Protein AF-A0A7S0XLE5-F1 (afdb_monomer_lite)

Radius of gyration: 15.49 Å; chains: 1; bounding box: 47×33×40 Å

Secondary structure (DSSP, 8-state):
---EE---TT--TT--STT-S-SSHHHHSTT--TT-EEEEEEES-GGG-S-HHHHHHHHHHHEEEEEEEEEEEES---TTTS-HHHHHS-HHHHHHHHHHHHHHH-SBPPPEEEE-----S-TT------EEEEEEEBP--

Sequence (141 aa):
TKGFVVADLNGNNLINKPGDGPRGDDEAFSNFDNESVDVITCALSIDYLMDPIQILKGCNRLLRPGGKVIVSFSSRFYGTKATRLWRVTGINFHLELVNAFIQYAGNYEQPMAYNITPSIPDKSQKYRDPLLVVEAVKKKS

Foldseek 3Di:
DQDADEQAQVPPPPLPAAPPGDQALCVSDVPAQFQQHQEYEHAQCCQQYPQLLRNLLSVLRRHHAFGKYKYKHWLDDDLRRGDPVSNVDDPVVVVVVVQVSNVSSDQWDRKDKDWPFDDDPDPPPPDTTTMMMIMITRHHD

Structure (mmCIF, N/CA/C/O backbone):
data_AF-A0A7S0XLE5-F1
#
_entry.id   AF-A0A7S0XLE5-F1
#
loop_
_atom_site.group_PDB
_atom_site.id
_atom_site.type_symbol
_atom_site.label_atom_id
_atom_site.label_alt_id
_atom_site.label_comp_id
_atom_site.label_asym_id
_atom_site.label_entity_id
_atom_site.label_seq_id
_atom_site.pdbx_PDB_ins_code
_atom_site.Cartn_x
_atom_site.Cartn_y
_atom_site.Cartn_z
_atom_site.occupancy
_atom_site.B_iso_or_equiv
_atom_site.auth_seq_id
_atom_site.auth_comp_id
_atom_site.auth_asym_id
_atom_site.auth_atom_id
_atom_site.pdbx_PDB_model_num
ATOM 1 N N . THR A 1 1 ? -8.051 -6.475 22.047 1.00 41.19 1 THR A N 1
ATOM 2 C CA . THR A 1 1 ? -6.815 -7.127 21.563 1.00 41.19 1 THR A CA 1
ATOM 3 C C . THR A 1 1 ? -6.395 -6.421 20.291 1.00 41.19 1 THR A C 1
ATOM 5 O O . THR A 1 1 ? -7.244 -6.271 19.423 1.00 41.19 1 THR A O 1
ATOM 8 N N . LYS A 1 2 ? -5.170 -5.881 20.214 1.00 37.72 2 LYS A N 1
ATOM 9 C CA . LYS A 1 2 ? -4.660 -5.234 18.991 1.00 37.72 2 LYS A CA 1
ATOM 10 C C . LYS A 1 2 ? -4.389 -6.340 17.976 1.00 37.72 2 LYS A C 1
ATOM 12 O O . LYS A 1 2 ? -3.492 -7.149 18.198 1.00 37.72 2 LYS A O 1
ATOM 17 N N . GLY A 1 3 ? -5.244 -6.448 16.970 1.00 45.59 3 GLY A N 1
ATOM 18 C CA . GLY A 1 3 ? -5.167 -7.487 15.951 1.00 45.59 3 GLY A CA 1
ATOM 19 C C . GLY A 1 3 ? -4.526 -6.893 14.710 1.00 45.59 3 GLY A C 1
ATOM 20 O O . GLY A 1 3 ? -5.029 -5.910 14.173 1.00 45.59 3 GLY A 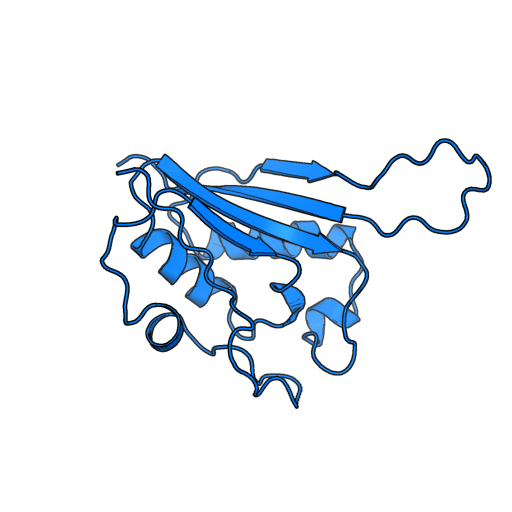O 1
ATOM 21 N N . PHE A 1 4 ? -3.407 -7.457 14.269 1.00 40.97 4 PHE A N 1
ATOM 22 C CA . PHE A 1 4 ? -2.885 -7.178 12.939 1.00 40.97 4 PHE A CA 1
ATOM 23 C C . PHE A 1 4 ? -3.394 -8.271 12.006 1.00 40.97 4 PHE A C 1
ATOM 25 O O . PHE A 1 4 ? -3.342 -9.455 12.338 1.00 40.97 4 PHE A O 1
ATOM 32 N N . VAL A 1 5 ? -3.902 -7.867 10.849 1.00 45.84 5 VAL A N 1
ATOM 33 C CA . VAL A 1 5 ? -4.252 -8.785 9.772 1.00 45.84 5 VAL A CA 1
ATOM 34 C C . VAL 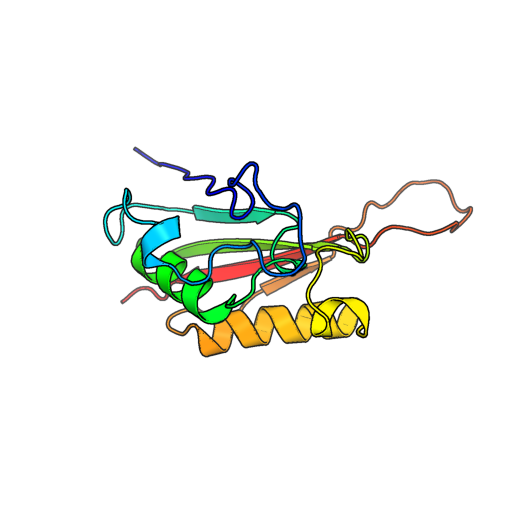A 1 5 ? -3.255 -8.523 8.659 1.00 45.84 5 VAL A C 1
ATOM 36 O O . VAL A 1 5 ? -3.254 -7.459 8.044 1.00 45.84 5 VAL A O 1
ATOM 39 N N . VAL A 1 6 ? -2.373 -9.492 8.426 1.00 46.16 6 VAL A N 1
ATOM 40 C CA . VAL A 1 6 ? -1.534 -9.517 7.227 1.00 46.16 6 VAL A CA 1
ATOM 41 C C . VAL A 1 6 ? -2.363 -10.213 6.160 1.00 46.16 6 VAL A C 1
ATOM 43 O O . VAL A 1 6 ? -2.404 -11.438 6.094 1.00 46.16 6 VAL A O 1
ATOM 46 N N . ALA A 1 7 ? -3.088 -9.424 5.373 1.00 49.00 7 ALA A N 1
ATOM 47 C CA . ALA A 1 7 ? -3.692 -9.919 4.151 1.00 49.00 7 ALA A CA 1
ATOM 48 C C . ALA A 1 7 ? -2.596 -9.917 3.084 1.00 49.00 7 ALA A C 1
ATOM 50 O O . ALA A 1 7 ? -2.267 -8.871 2.525 1.00 49.00 7 ALA A O 1
ATOM 51 N N . ASP A 1 8 ? -1.996 -11.081 2.834 1.00 50.81 8 ASP A N 1
ATOM 52 C CA . ASP A 1 8 ? -1.201 -11.238 1.627 1.00 50.81 8 ASP A CA 1
ATOM 53 C C . ASP A 1 8 ? -2.156 -11.177 0.435 1.00 50.81 8 ASP A C 1
ATOM 55 O O . ASP A 1 8 ? -2.854 -12.139 0.120 1.00 50.81 8 ASP A O 1
ATOM 59 N N . LEU A 1 9 ? -2.200 -10.023 -0.227 1.00 52.09 9 LEU A N 1
ATOM 60 C CA . LEU A 1 9 ? -2.982 -9.837 -1.447 1.00 52.09 9 LEU A CA 1
ATOM 61 C C . LEU A 1 9 ? -2.453 -10.701 -2.613 1.00 52.09 9 LEU A C 1
ATOM 63 O O . LEU A 1 9 ? -3.089 -10.753 -3.664 1.00 52.09 9 LEU A O 1
ATOM 67 N N . ASN A 1 10 ? -1.328 -11.406 -2.415 1.00 47.97 10 ASN A N 1
ATOM 68 C CA . ASN A 1 10 ? -0.810 -12.453 -3.295 1.00 47.97 10 ASN A CA 1
ATOM 69 C C . ASN A 1 10 ? -1.232 -13.876 -2.889 1.00 47.97 10 ASN A C 1
ATOM 71 O O . ASN A 1 10 ? -0.807 -14.824 -3.545 1.00 47.97 10 ASN A O 1
ATOM 75 N N . GLY A 1 11 ? -2.034 -14.055 -1.831 1.00 42.31 11 GLY A N 1
ATOM 76 C CA . GLY A 1 11 ? -2.299 -15.343 -1.173 1.00 42.31 11 GLY A CA 1
ATOM 77 C C . GLY A 1 11 ? -2.971 -16.431 -2.022 1.00 42.31 11 GLY A C 1
ATOM 78 O O . GLY A 1 11 ? -3.172 -17.545 -1.542 1.00 42.31 11 GLY A O 1
ATOM 79 N N . ASN A 1 12 ? -3.273 -16.164 -3.292 1.00 41.88 12 ASN A N 1
ATOM 80 C CA . ASN A 1 12 ? -3.589 -17.222 -4.234 1.00 41.88 12 ASN A CA 1
ATOM 81 C C . ASN A 1 12 ? -2.287 -17.859 -4.736 1.00 41.88 12 ASN A C 1
ATOM 83 O O . ASN A 1 12 ? -1.525 -17.249 -5.485 1.00 41.88 12 ASN A O 1
ATOM 87 N N . ASN A 1 13 ? -2.114 -19.157 -4.458 1.00 38.78 13 ASN A N 1
ATOM 88 C CA . ASN A 1 13 ? -1.156 -20.073 -5.109 1.00 38.78 13 ASN A CA 1
ATOM 89 C C . ASN A 1 13 ? -1.317 -20.158 -6.657 1.00 38.78 13 ASN A C 1
ATOM 91 O O . ASN A 1 13 ? -0.846 -21.097 -7.297 1.00 38.78 13 ASN A O 1
ATOM 95 N N . LEU A 1 14 ? -2.013 -19.196 -7.268 1.00 39.31 14 LEU A N 1
ATOM 96 C CA . LEU A 1 14 ? -2.468 -19.140 -8.647 1.00 39.31 14 LEU A CA 1
ATOM 97 C C . LEU A 1 14 ? -2.008 -17.880 -9.386 1.00 39.31 14 LEU A C 1
ATOM 99 O O . LEU A 1 14 ? -2.509 -17.649 -10.477 1.00 39.31 14 LEU A O 1
ATOM 103 N N . ILE A 1 15 ? -1.046 -17.091 -8.885 1.00 47.69 15 ILE A N 1
ATOM 104 C CA . ILE A 1 15 ? -0.434 -16.039 -9.721 1.00 47.69 15 ILE A CA 1
ATOM 105 C C . ILE A 1 15 ? 0.485 -16.702 -10.756 1.00 47.69 15 ILE A C 1
ATOM 107 O O . ILE A 1 15 ? 1.709 -16.654 -10.649 1.00 47.69 15 ILE A O 1
ATOM 111 N N . ASN A 1 16 ? -0.092 -17.384 -11.739 1.00 46.72 16 ASN A N 1
ATOM 112 C CA . ASN A 1 16 ? 0.632 -18.063 -12.809 1.00 46.72 16 ASN A CA 1
ATOM 113 C C . ASN A 1 16 ? 0.567 -17.255 -14.113 1.00 46.72 16 ASN A C 1
ATOM 115 O O . ASN A 1 16 ? 1.363 -17.504 -15.020 1.00 46.72 16 ASN A O 1
ATOM 119 N N . LYS A 1 17 ? -0.337 -16.265 -14.204 1.00 45.09 17 LYS A N 1
ATOM 120 C CA . LYS A 1 17 ? -0.537 -15.397 -15.368 1.00 45.09 17 LYS A CA 1
ATOM 121 C C . LYS A 1 17 ? -0.739 -13.925 -14.963 1.00 45.09 17 LYS A C 1
ATOM 123 O O . LYS A 1 17 ? -1.159 -13.631 -13.842 1.00 45.09 17 LYS A O 1
ATOM 128 N N . PRO A 1 18 ? -0.434 -12.972 -15.864 1.00 46.59 18 PRO A N 1
ATOM 129 C CA . PRO A 1 18 ? -0.773 -11.5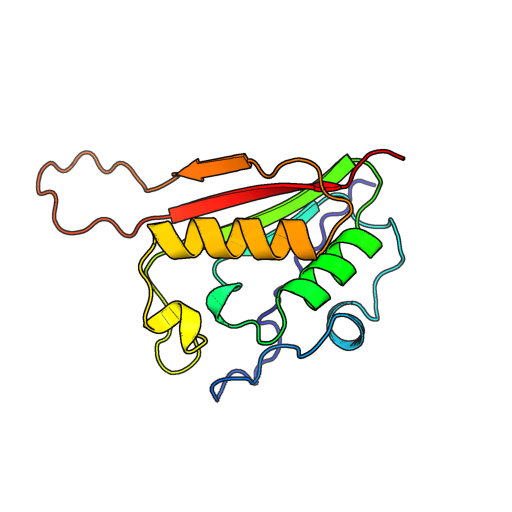69 -15.648 1.00 46.59 18 PRO A CA 1
ATOM 130 C C . PRO A 1 18 ? -2.288 -11.402 -15.473 1.00 46.59 18 PRO A C 1
ATOM 132 O O . PRO A 1 18 ? -3.058 -11.797 -16.346 1.00 46.59 18 PRO A O 1
ATOM 135 N N . GLY A 1 19 ? -2.695 -10.787 -14.361 1.00 52.97 19 GLY A N 1
ATOM 136 C CA . GLY A 1 19 ? -4.099 -10.513 -14.041 1.00 52.97 19 GLY A CA 1
ATOM 137 C C . GLY A 1 19 ? -4.819 -11.546 -13.169 1.00 52.97 19 GLY A C 1
ATOM 138 O O . GLY A 1 19 ? -6.029 -11.425 -12.994 1.00 52.97 19 GLY A O 1
ATOM 139 N N . ASP A 1 20 ? -4.088 -12.506 -12.593 1.00 55.47 20 ASP A N 1
ATOM 140 C CA . ASP A 1 20 ? -4.613 -13.493 -11.631 1.00 55.47 20 ASP A CA 1
ATOM 141 C C . ASP A 1 20 ? -4.723 -12.955 -10.183 1.00 55.47 20 ASP A C 1
ATOM 143 O O . ASP A 1 20 ? -5.053 -13.701 -9.262 1.00 55.47 20 ASP A O 1
ATOM 147 N N . GLY A 1 21 ? -4.431 -11.668 -9.955 1.00 56.50 21 GLY A N 1
ATOM 148 C CA . GLY A 1 21 ? -4.666 -11.017 -8.663 1.00 56.50 21 GLY A CA 1
ATOM 149 C C . GLY A 1 21 ? -6.165 -10.875 -8.352 1.00 56.50 21 GLY A C 1
ATOM 150 O O . GLY A 1 21 ? -6.991 -10.944 -9.271 1.00 56.50 21 GLY A O 1
ATOM 151 N N . PRO A 1 22 ? -6.540 -10.648 -7.080 1.00 56.19 22 PRO A N 1
ATOM 152 C CA . PRO A 1 22 ? -7.935 -10.444 -6.709 1.00 56.19 22 PRO A CA 1
ATOM 153 C C . PRO A 1 22 ? -8.530 -9.284 -7.518 1.00 56.19 22 PRO A C 1
ATOM 155 O O . PRO A 1 22 ? -7.933 -8.211 -7.652 1.00 56.19 22 PRO A O 1
ATOM 158 N N . ARG A 1 23 ? -9.708 -9.527 -8.100 1.00 58.78 23 ARG A N 1
ATOM 159 C CA . ARG A 1 23 ? -10.421 -8.551 -8.944 1.00 58.78 23 ARG A CA 1
ATOM 160 C C . ARG A 1 23 ? -11.278 -7.577 -8.135 1.00 58.78 23 ARG A C 1
ATOM 162 O O . ARG A 1 23 ? -11.846 -6.660 -8.712 1.00 58.78 23 ARG A O 1
ATOM 169 N N . GLY A 1 24 ? -11.381 -7.791 -6.827 1.00 59.22 24 GLY A N 1
ATOM 170 C CA . GLY A 1 24 ? -12.203 -7.000 -5.927 1.00 59.22 24 GLY A CA 1
ATOM 171 C C . GLY A 1 24 ? -11.985 -7.389 -4.470 1.00 59.22 24 GLY A C 1
ATOM 172 O O . GLY A 1 24 ? -11.281 -8.348 -4.152 1.00 59.22 24 GLY A O 1
ATOM 173 N N . ASP A 1 25 ? -12.589 -6.609 -3.591 1.00 57.88 25 ASP A N 1
ATOM 174 C CA . ASP A 1 25 ? -12.491 -6.712 -2.141 1.00 57.88 25 ASP A CA 1
ATOM 175 C C . ASP A 1 25 ? -13.376 -7.807 -1.532 1.00 57.88 25 ASP A C 1
ATOM 177 O O . ASP A 1 25 ? -13.023 -8.344 -0.483 1.00 57.88 25 ASP A O 1
ATOM 181 N N . ASP A 1 26 ? -14.486 -8.162 -2.182 1.00 57.25 26 ASP A N 1
ATOM 182 C CA . ASP A 1 26 ? -15.427 -9.177 -1.686 1.00 57.25 26 ASP A CA 1
ATOM 183 C C . ASP A 1 26 ? -14.778 -10.558 -1.502 1.00 57.25 26 ASP A C 1
ATOM 185 O O . ASP A 1 26 ? -15.014 -11.219 -0.495 1.00 57.25 26 ASP A O 1
ATOM 189 N N . GLU A 1 27 ? -13.917 -10.983 -2.433 1.00 64.88 27 GLU A N 1
ATOM 190 C CA . GLU A 1 27 ? -13.179 -12.251 -2.322 1.00 64.88 27 GLU A CA 1
ATOM 191 C C . GLU A 1 27 ? -12.005 -12.138 -1.338 1.00 64.88 27 GLU A C 1
ATOM 193 O O . GLU A 1 27 ? -11.766 -13.040 -0.538 1.00 64.88 27 GLU A O 1
ATOM 198 N N . ALA A 1 28 ? -11.284 -11.013 -1.360 1.00 65.62 28 ALA A N 1
ATOM 199 C CA . ALA A 1 28 ? -10.086 -10.824 -0.545 1.00 65.62 28 ALA A CA 1
ATOM 200 C C . ALA A 1 28 ? -10.395 -10.703 0.958 1.00 65.62 28 ALA A C 1
ATOM 202 O O . ALA A 1 28 ? -9.563 -11.060 1.794 1.00 65.62 28 ALA A O 1
ATOM 203 N N . PHE A 1 29 ? -11.577 -10.185 1.306 1.00 74.94 29 PHE A N 1
ATOM 204 C CA . PHE A 1 29 ? -11.910 -9.783 2.672 1.00 74.94 29 PHE A CA 1
ATOM 205 C C . PHE A 1 29 ? -13.175 -10.431 3.239 1.00 74.94 29 PHE A C 1
ATOM 207 O O . PHE A 1 29 ? -13.640 -10.003 4.294 1.00 74.94 29 PHE A O 1
ATOM 214 N N . SER A 1 30 ? -13.714 -11.474 2.599 1.00 74.00 30 SER A N 1
ATOM 215 C CA . SER A 1 30 ? -14.975 -12.123 3.002 1.00 74.00 30 SER A CA 1
ATOM 216 C C . SER A 1 30 ? -15.015 -12.597 4.462 1.00 74.00 30 SER A C 1
ATOM 218 O O . SER A 1 30 ? -16.090 -12.745 5.031 1.00 74.00 30 SER A O 1
ATOM 220 N N . ASN A 1 31 ? -13.850 -12.853 5.065 1.00 80.00 31 ASN A N 1
ATOM 221 C CA . ASN A 1 31 ? -13.712 -13.382 6.425 1.00 80.00 31 ASN A CA 1
ATOM 222 C C . ASN A 1 31 ? -13.446 -12.301 7.488 1.00 80.00 31 ASN A C 1
ATOM 224 O O . ASN A 1 31 ? -13.111 -12.643 8.622 1.00 80.00 31 ASN A O 1
ATOM 228 N N . PHE A 1 32 ? -13.537 -11.015 7.136 1.00 80.94 32 PHE A N 1
ATOM 229 C CA . PHE A 1 32 ? -13.248 -9.909 8.047 1.00 80.94 32 PHE A CA 1
ATOM 230 C C . PHE A 1 32 ? -14.457 -9.000 8.241 1.00 80.94 32 PHE A C 1
ATOM 232 O O . PHE A 1 32 ? -15.066 -8.533 7.279 1.00 80.94 32 PHE A O 1
ATOM 239 N N . ASP A 1 33 ? -14.746 -8.691 9.503 1.00 88.19 33 ASP A N 1
ATOM 240 C CA . ASP A 1 33 ? -15.774 -7.721 9.864 1.00 88.19 33 ASP A CA 1
ATOM 241 C C . ASP A 1 33 ? -15.319 -6.289 9.556 1.00 88.19 33 ASP A C 1
ATOM 243 O O . ASP A 1 33 ? -14.126 -5.960 9.582 1.00 88.19 33 ASP A O 1
ATOM 247 N N . ASN A 1 34 ? -16.283 -5.399 9.334 1.00 91.69 34 ASN A N 1
ATOM 248 C CA . ASN A 1 34 ? -16.014 -3.969 9.214 1.00 91.69 34 ASN A CA 1
ATOM 249 C C . ASN A 1 34 ? -15.394 -3.433 10.511 1.00 91.69 34 ASN A C 1
ATOM 251 O O . ASN A 1 34 ? -15.767 -3.848 11.606 1.00 91.69 34 ASN A O 1
ATOM 255 N N . GLU A 1 35 ? -14.469 -2.481 10.387 1.00 93.69 35 GLU A N 1
ATOM 256 C CA . GLU A 1 35 ? -13.829 -1.807 11.529 1.00 93.69 35 GLU A CA 1
ATOM 257 C C . GLU A 1 35 ? -13.231 -2.766 12.580 1.00 93.69 35 GLU A C 1
ATOM 259 O O . GLU A 1 35 ? -13.210 -2.504 13.786 1.00 93.69 35 GLU A O 1
ATOM 264 N N . SER A 1 36 ? -12.715 -3.903 12.122 1.00 90.38 36 SER A N 1
ATOM 265 C CA . SER A 1 36 ? -12.140 -4.944 12.973 1.00 90.38 36 SER A CA 1
ATOM 266 C C . SER A 1 36 ? -10.611 -4.902 13.039 1.00 90.38 36 SER A C 1
ATOM 268 O O . SER A 1 36 ? -10.030 -5.466 13.970 1.00 90.38 36 SER A O 1
ATOM 270 N N . VAL A 1 37 ? -9.958 -4.192 12.110 1.00 88.38 37 VAL A N 1
ATOM 271 C CA . VAL A 1 37 ? -8.501 -4.216 11.918 1.00 88.38 37 VAL A CA 1
ATOM 272 C C . VAL A 1 37 ? -7.860 -2.870 12.259 1.00 88.38 37 VAL A C 1
ATOM 274 O O . VAL A 1 37 ? -8.375 -1.808 11.914 1.00 88.38 37 VAL A O 1
ATOM 277 N N . ASP A 1 38 ? -6.704 -2.907 12.925 1.00 90.25 38 ASP A N 1
ATOM 278 C CA . ASP A 1 38 ? -5.943 -1.698 13.268 1.00 90.25 38 ASP A CA 1
ATOM 279 C C . ASP A 1 38 ? -4.967 -1.289 12.143 1.00 90.25 38 ASP A C 1
ATOM 281 O O . ASP A 1 38 ? -4.793 -0.102 11.860 1.00 90.25 38 ASP A O 1
ATOM 285 N N . VAL A 1 39 ? -4.323 -2.269 11.499 1.00 92.19 39 VAL A N 1
ATOM 286 C CA . VAL A 1 39 ? -3.322 -2.064 10.439 1.00 92.19 39 VAL A CA 1
ATOM 287 C C . VAL A 1 39 ? -3.450 -3.138 9.360 1.00 92.19 39 VAL A C 1
ATOM 289 O O . VAL A 1 39 ? -3.544 -4.322 9.681 1.00 92.19 39 VAL A O 1
ATOM 292 N N . ILE A 1 40 ? -3.388 -2.717 8.097 1.00 89.88 40 ILE A N 1
ATOM 293 C CA . ILE A 1 40 ? -3.312 -3.572 6.906 1.00 89.88 40 ILE A CA 1
ATOM 294 C C . ILE A 1 40 ? -2.028 -3.238 6.149 1.00 89.88 40 ILE A C 1
ATOM 296 O O . ILE A 1 40 ? -1.676 -2.066 6.003 1.00 89.88 40 ILE A O 1
ATOM 300 N N . THR A 1 41 ? -1.330 -4.249 5.637 1.00 89.44 41 THR A N 1
ATOM 301 C CA . THR A 1 41 ? -0.124 -4.055 4.827 1.00 89.44 41 THR A CA 1
ATOM 302 C C . THR A 1 41 ? -0.279 -4.668 3.438 1.00 89.44 41 THR A C 1
ATOM 304 O O . THR A 1 41 ? -0.904 -5.709 3.272 1.00 89.44 41 THR A O 1
ATOM 307 N N . CYS A 1 42 ? 0.302 -4.019 2.430 1.00 88.75 42 CYS A N 1
ATOM 308 C CA . CYS A 1 42 ? 0.485 -4.552 1.083 1.00 88.75 42 CYS A CA 1
ATOM 309 C C . CYS A 1 42 ? 1.981 -4.487 0.775 1.00 88.75 42 CYS A C 1
ATOM 311 O O . CYS A 1 42 ? 2.507 -3.420 0.456 1.00 88.75 42 CYS A O 1
ATOM 313 N N . ALA A 1 43 ? 2.682 -5.603 0.970 1.00 89.69 43 ALA A N 1
ATOM 314 C CA . ALA A 1 43 ? 4.137 -5.633 0.941 1.00 89.69 43 ALA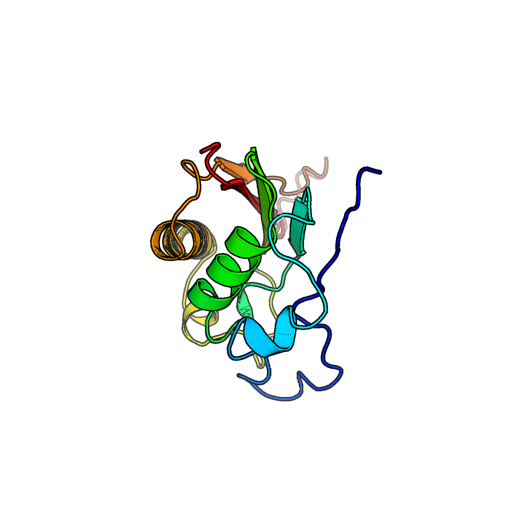 A CA 1
ATOM 315 C C . ALA A 1 43 ? 4.664 -6.166 -0.394 1.00 89.69 43 ALA A C 1
ATOM 317 O O . ALA A 1 43 ? 4.677 -7.375 -0.599 1.00 89.69 43 ALA A O 1
ATOM 318 N N . LEU A 1 44 ? 5.149 -5.268 -1.261 1.00 89.38 44 LEU A N 1
ATOM 319 C CA . LEU A 1 44 ? 5.713 -5.591 -2.582 1.00 89.38 44 LEU A CA 1
ATOM 320 C C . LEU A 1 44 ? 4.718 -6.301 -3.522 1.00 89.38 44 LEU A C 1
ATOM 322 O O . LEU A 1 44 ? 5.109 -7.195 -4.273 1.00 89.38 44 LEU A O 1
ATOM 326 N N . SER A 1 45 ? 3.438 -5.917 -3.443 1.00 87.12 45 SER A N 1
ATOM 327 C CA . SER A 1 45 ? 2.354 -6.610 -4.162 1.00 87.12 45 SER A CA 1
ATOM 328 C C . SER A 1 45 ? 1.396 -5.702 -4.925 1.00 87.12 45 SER A C 1
ATOM 330 O O . SER A 1 45 ? 0.560 -6.183 -5.691 1.00 87.12 45 SER A O 1
ATOM 332 N N . ILE A 1 46 ? 1.466 -4.386 -4.709 1.00 89.31 46 ILE A N 1
ATOM 333 C CA . ILE A 1 46 ? 0.510 -3.437 -5.299 1.00 89.31 46 ILE A CA 1
ATOM 334 C C . ILE A 1 46 ? 0.579 -3.437 -6.836 1.00 89.31 46 ILE A C 1
ATOM 336 O O . ILE A 1 46 ? -0.413 -3.195 -7.518 1.00 89.31 46 ILE A O 1
ATOM 340 N N . ASP A 1 47 ? 1.745 -3.776 -7.376 1.00 87.19 47 ASP A N 1
ATOM 341 C CA . ASP A 1 47 ? 2.081 -3.883 -8.790 1.00 87.19 47 ASP A CA 1
ATOM 342 C C . ASP A 1 47 ? 1.372 -5.032 -9.522 1.00 87.19 47 ASP A C 1
ATOM 344 O O . ASP A 1 47 ? 1.296 -5.015 -10.758 1.00 87.19 47 ASP A O 1
ATOM 348 N N . TYR A 1 48 ? 0.812 -5.992 -8.780 1.00 84.19 48 TYR A N 1
ATOM 349 C CA . TYR A 1 48 ? 0.080 -7.145 -9.314 1.00 84.19 48 TYR A CA 1
ATOM 350 C C . TYR A 1 48 ? -1.446 -7.007 -9.224 1.00 84.19 48 TYR A C 1
ATOM 352 O O . TYR A 1 48 ? -2.163 -7.845 -9.775 1.00 84.19 48 TYR A O 1
ATOM 360 N N . LEU A 1 49 ? -1.961 -5.968 -8.557 1.00 81.88 49 LEU A N 1
ATOM 361 C CA . LEU A 1 49 ? -3.402 -5.776 -8.405 1.00 81.88 49 LEU A CA 1
ATOM 362 C C . LEU A 1 49 ? -4.040 -5.283 -9.703 1.00 81.88 49 LEU A C 1
ATOM 364 O O . LEU A 1 49 ? -3.590 -4.311 -10.309 1.00 81.88 49 LEU A O 1
ATOM 368 N N . MET A 1 50 ? -5.137 -5.930 -10.094 1.00 80.69 50 MET A N 1
ATOM 369 C CA . MET A 1 50 ? -5.931 -5.514 -11.253 1.00 80.69 50 MET A CA 1
ATOM 370 C C . MET A 1 50 ? -6.858 -4.343 -10.927 1.00 80.69 50 MET A C 1
ATOM 372 O O . MET A 1 50 ? -7.055 -3.479 -11.778 1.00 80.69 50 MET A O 1
ATOM 376 N N . ASP A 1 51 ? -7.380 -4.298 -9.699 1.00 85.19 51 ASP A N 1
ATOM 377 C CA . ASP A 1 51 ? -8.202 -3.195 -9.197 1.00 85.19 51 ASP A CA 1
ATOM 378 C C . ASP A 1 51 ? -7.710 -2.725 -7.813 1.00 85.19 51 ASP A C 1
ATOM 380 O O . ASP A 1 51 ? -8.298 -3.044 -6.775 1.00 85.19 51 ASP A O 1
ATOM 384 N N . PRO A 1 52 ? -6.585 -1.986 -7.761 1.00 89.19 52 PRO A N 1
ATOM 385 C CA . PRO A 1 52 ? -6.018 -1.517 -6.499 1.00 89.19 52 PRO A CA 1
ATOM 386 C C . PRO A 1 52 ? -6.958 -0.567 -5.749 1.00 89.19 52 PRO A C 1
ATOM 388 O O . PRO A 1 52 ? -6.918 -0.519 -4.523 1.00 89.19 52 PRO A O 1
ATOM 391 N N . ILE A 1 53 ? -7.824 0.168 -6.454 1.00 93.38 53 ILE A N 1
ATOM 392 C CA . ILE A 1 53 ? -8.760 1.113 -5.835 1.00 93.38 53 ILE A CA 1
ATOM 393 C C . ILE A 1 53 ? -9.845 0.352 -5.069 1.00 93.38 53 ILE A C 1
ATOM 395 O O . ILE A 1 53 ? -10.114 0.693 -3.916 1.00 93.38 53 ILE A O 1
ATOM 399 N N . GLN A 1 54 ? -10.448 -0.684 -5.664 1.00 89.00 54 GLN A N 1
ATOM 400 C CA . GLN A 1 54 ? -11.449 -1.500 -4.967 1.00 89.00 54 GLN A CA 1
ATOM 401 C C . GLN A 1 54 ? -10.850 -2.247 -3.776 1.00 89.00 54 GLN A C 1
ATOM 403 O O . GLN A 1 54 ? -11.440 -2.244 -2.698 1.00 89.00 54 GLN A O 1
ATOM 408 N N . ILE A 1 55 ? -9.642 -2.797 -3.916 1.00 88.56 55 ILE A N 1
ATOM 409 C CA . ILE A 1 55 ? -8.947 -3.434 -2.789 1.00 88.56 55 ILE A CA 1
ATOM 410 C C . ILE A 1 55 ? -8.705 -2.433 -1.653 1.00 88.56 55 ILE A C 1
ATOM 412 O O . ILE A 1 55 ? -9.003 -2.727 -0.498 1.00 88.56 55 ILE A O 1
ATOM 416 N N . LEU A 1 56 ? -8.230 -1.222 -1.957 1.00 93.12 56 LEU A N 1
ATOM 417 C CA . LEU A 1 56 ? -8.011 -0.190 -0.941 1.00 93.12 56 LEU A CA 1
ATOM 418 C C . LEU A 1 56 ? -9.322 0.309 -0.305 1.00 93.12 56 LEU A C 1
ATOM 420 O O . LEU A 1 56 ? -9.332 0.623 0.883 1.00 93.12 56 LEU A O 1
ATOM 424 N N . LYS A 1 57 ? -10.447 0.322 -1.029 1.00 94.25 57 LYS A N 1
ATOM 425 C CA . LYS A 1 57 ? -11.779 0.563 -0.437 1.00 94.25 57 LYS A CA 1
ATOM 426 C C . LYS A 1 57 ? -12.170 -0.530 0.551 1.00 94.25 57 LYS A C 1
ATOM 428 O O . LYS A 1 57 ? -12.623 -0.217 1.652 1.00 94.25 57 LYS A O 1
ATOM 433 N N . GLY A 1 58 ? -11.937 -1.790 0.193 1.00 91.19 58 GLY A N 1
ATOM 434 C CA . GLY A 1 58 ? -12.103 -2.920 1.102 1.00 91.19 58 GLY A CA 1
ATOM 435 C C . GLY A 1 58 ? -11.250 -2.767 2.361 1.00 91.19 58 GLY A C 1
ATOM 436 O O . GLY A 1 58 ? -11.770 -2.858 3.471 1.00 91.19 58 GLY A O 1
ATOM 437 N N . CYS A 1 59 ? -9.972 -2.402 2.208 1.00 92.12 59 CYS A N 1
ATOM 438 C CA . CYS A 1 59 ? -9.099 -2.085 3.338 1.00 92.12 59 CYS A CA 1
ATOM 439 C C . CYS A 1 59 ? -9.701 -0.985 4.228 1.00 92.12 59 CYS A C 1
ATOM 441 O O . CYS A 1 59 ? -9.738 -1.136 5.446 1.00 92.12 59 CYS A O 1
ATOM 443 N N . ASN A 1 60 ? -10.210 0.108 3.647 1.00 94.62 60 ASN A N 1
ATOM 444 C CA . ASN A 1 60 ? -10.834 1.195 4.410 1.00 94.62 60 ASN A CA 1
ATOM 445 C C . ASN A 1 60 ? -12.056 0.718 5.213 1.00 94.62 60 ASN A C 1
ATOM 447 O O . ASN A 1 60 ? -12.238 1.118 6.364 1.00 94.62 60 ASN A O 1
ATOM 451 N N . ARG A 1 61 ? -12.873 -0.169 4.634 1.00 93.56 61 ARG A N 1
ATOM 452 C CA . ARG A 1 61 ? -14.029 -0.766 5.314 1.00 93.56 61 ARG A CA 1
ATOM 453 C C . ARG A 1 61 ? -13.610 -1.574 6.548 1.00 93.56 61 ARG A C 1
ATOM 455 O O . ARG A 1 61 ? -14.233 -1.445 7.601 1.00 93.56 61 ARG A O 1
ATOM 462 N N . LEU A 1 62 ? -12.551 -2.374 6.434 1.00 91.81 62 LEU A N 1
ATOM 463 C CA . LEU A 1 62 ? -12.052 -3.213 7.529 1.00 91.81 62 LEU A CA 1
ATOM 464 C C . LEU A 1 62 ? -11.328 -2.424 8.625 1.00 91.81 62 LEU A C 1
ATOM 466 O O . LEU A 1 62 ? -11.334 -2.832 9.787 1.00 91.81 62 LEU A O 1
ATOM 470 N N . LEU A 1 63 ? -10.673 -1.317 8.271 1.00 93.62 63 LEU A N 1
ATOM 471 C CA . LEU A 1 63 ? -9.912 -0.517 9.225 1.00 93.62 63 LEU A CA 1
ATOM 472 C C . LEU A 1 63 ? -10.832 0.165 10.240 1.00 93.62 63 LEU A C 1
ATOM 474 O O . LEU A 1 63 ? -11.848 0.761 9.884 1.00 93.62 63 LEU A O 1
ATOM 478 N N . ARG A 1 64 ? -10.443 0.151 11.514 1.00 95.50 64 ARG A N 1
ATOM 479 C CA . ARG A 1 64 ? -11.028 1.036 12.533 1.00 95.50 64 ARG A CA 1
ATOM 480 C C . ARG A 1 64 ? -10.771 2.506 12.190 1.00 95.50 64 ARG A C 1
ATOM 482 O O . ARG A 1 64 ? -9.774 2.797 11.526 1.00 95.50 64 ARG A O 1
ATOM 489 N N . PRO A 1 65 ? -11.600 3.454 12.661 1.00 96.94 65 PRO A N 1
ATOM 490 C CA . PRO A 1 65 ? -11.280 4.878 12.579 1.00 96.94 65 PRO A CA 1
ATOM 491 C C . PRO A 1 65 ? -9.877 5.167 13.144 1.00 96.94 65 PRO A C 1
ATOM 493 O O . PRO A 1 65 ? -9.557 4.784 14.269 1.00 96.94 65 PRO A O 1
ATOM 496 N N . GLY A 1 66 ? -9.012 5.811 12.356 1.00 97.12 66 GLY A N 1
ATOM 497 C CA . GLY A 1 66 ? -7.601 6.027 12.702 1.00 97.12 66 GLY A CA 1
ATOM 498 C C . GLY A 1 66 ? -6.663 4.831 12.470 1.00 97.12 66 GLY A C 1
ATOM 499 O O . GLY A 1 66 ? -5.469 4.944 12.749 1.00 97.12 66 GLY A O 1
ATOM 500 N N . GLY A 1 67 ? -7.173 3.703 11.970 1.00 95.56 67 GLY A N 1
ATOM 501 C CA . GLY A 1 67 ? -6.380 2.566 11.502 1.00 95.56 67 GLY A CA 1
ATOM 502 C C . GLY A 1 67 ? -5.631 2.885 10.208 1.00 95.56 67 GLY A C 1
ATOM 503 O O . GLY A 1 67 ? -5.913 3.885 9.547 1.00 95.56 67 GLY A O 1
ATOM 504 N N . LYS A 1 68 ? -4.654 2.054 9.835 1.00 95.81 68 LYS A N 1
ATOM 505 C CA . LYS A 1 68 ? -3.704 2.385 8.760 1.00 95.81 68 LYS A CA 1
ATOM 506 C C . LYS A 1 68 ? -3.600 1.322 7.676 1.00 95.81 68 LYS A C 1
ATOM 508 O O . LYS A 1 68 ? -3.564 0.134 7.978 1.00 95.81 68 LYS A O 1
ATOM 513 N N . VAL A 1 69 ? -3.444 1.759 6.429 1.00 94.75 69 VAL A N 1
ATOM 514 C CA . VAL A 1 69 ? -2.922 0.926 5.340 1.00 94.75 69 VAL A CA 1
ATOM 515 C C . VAL A 1 69 ? -1.482 1.333 5.035 1.00 94.75 69 VAL A C 1
ATOM 517 O O . VAL A 1 69 ? -1.172 2.521 4.949 1.00 94.75 69 VAL A O 1
ATOM 520 N N . ILE A 1 70 ? -0.596 0.348 4.899 1.00 95.94 70 ILE A N 1
ATOM 521 C CA . ILE A 1 70 ? 0.827 0.550 4.613 1.00 95.94 70 ILE A CA 1
ATOM 522 C C . ILE A 1 70 ? 1.182 -0.231 3.350 1.00 95.94 70 ILE A C 1
ATOM 524 O O . ILE A 1 70 ? 1.128 -1.459 3.336 1.00 95.94 70 ILE A O 1
ATOM 528 N N . VAL A 1 71 ? 1.553 0.473 2.288 1.00 94.81 71 VAL A N 1
ATOM 529 C CA . VAL A 1 71 ? 1.893 -0.110 0.986 1.00 94.81 71 VAL A CA 1
ATOM 530 C C . VAL A 1 71 ? 3.388 0.046 0.752 1.00 94.81 71 VAL A C 1
ATOM 532 O O . VAL A 1 71 ? 3.877 1.172 0.716 1.00 94.81 71 VAL A O 1
ATOM 535 N N . SER A 1 72 ? 4.118 -1.054 0.576 1.00 93.94 72 SER A N 1
ATOM 536 C CA . SER A 1 72 ? 5.526 -1.016 0.177 1.00 93.94 72 SER A CA 1
ATOM 537 C C . SER A 1 72 ? 5.717 -1.517 -1.248 1.00 93.94 72 SER A C 1
ATOM 539 O O . SER A 1 72 ? 5.040 -2.443 -1.693 1.00 93.94 72 SER A O 1
ATOM 541 N N . PHE A 1 73 ? 6.637 -0.892 -1.977 1.00 93.62 73 PHE A N 1
ATOM 542 C CA . PHE A 1 73 ? 6.957 -1.249 -3.357 1.00 93.62 73 PHE A CA 1
ATOM 543 C C . PHE A 1 73 ? 8.397 -0.862 -3.708 1.00 93.62 73 PHE A C 1
ATOM 545 O O . PHE A 1 73 ? 8.996 0.022 -3.086 1.00 93.62 73 PHE A O 1
ATOM 552 N N . SER A 1 74 ? 8.952 -1.538 -4.712 1.00 92.50 74 SER A N 1
ATOM 553 C CA . SER A 1 74 ? 10.293 -1.291 -5.240 1.00 92.50 74 SER A CA 1
ATOM 554 C C . SER A 1 74 ? 10.277 -1.196 -6.763 1.00 92.50 74 SER A C 1
ATOM 556 O O . SER A 1 74 ? 9.227 -1.314 -7.398 1.00 92.50 74 SER A O 1
ATOM 558 N N . SER A 1 75 ? 11.446 -0.979 -7.375 1.00 88.94 75 SER A N 1
ATOM 559 C CA . SER A 1 75 ? 11.560 -1.068 -8.834 1.00 88.94 75 SER A CA 1
ATOM 560 C C . SER A 1 75 ? 11.719 -2.509 -9.327 1.00 88.94 75 SER A C 1
ATOM 562 O O . SER A 1 75 ? 11.797 -2.728 -10.535 1.00 88.94 75 SER A O 1
ATOM 564 N N . ARG A 1 76 ? 11.805 -3.494 -8.423 1.00 87.62 76 ARG A N 1
ATOM 565 C CA . ARG A 1 76 ? 11.860 -4.918 -8.762 1.00 87.62 76 ARG A CA 1
ATOM 566 C C . ARG A 1 76 ? 10.463 -5.515 -8.731 1.00 87.62 76 ARG A C 1
ATOM 568 O O . ARG A 1 76 ? 9.751 -5.405 -7.744 1.00 87.62 76 ARG A O 1
ATOM 575 N N . PHE A 1 77 ? 10.115 -6.208 -9.804 1.00 86.75 77 PHE A N 1
ATOM 576 C CA . PHE A 1 77 ? 8.844 -6.903 -9.941 1.00 86.75 77 PHE A CA 1
ATOM 577 C C . PHE A 1 77 ? 8.993 -8.082 -10.903 1.00 86.75 77 PHE A C 1
ATOM 579 O O . PHE A 1 77 ? 9.899 -8.122 -11.743 1.00 86.75 77 PHE A O 1
ATOM 586 N N . TYR A 1 78 ? 8.076 -9.042 -10.825 1.00 83.12 78 TYR A N 1
ATOM 587 C CA . TYR A 1 78 ? 7.991 -10.119 -11.805 1.00 83.12 78 TYR A CA 1
ATOM 588 C C . TYR A 1 78 ? 7.326 -9.590 -13.077 1.00 83.12 78 TYR A C 1
ATOM 590 O O . TYR A 1 78 ? 6.106 -9.452 -13.143 1.00 83.12 78 TYR A O 1
ATOM 598 N N . GLY A 1 79 ? 8.124 -9.293 -14.108 1.00 81.56 79 GLY A N 1
ATOM 599 C CA . GLY A 1 79 ? 7.651 -8.637 -15.336 1.00 81.56 79 GLY A CA 1
ATOM 600 C C . GLY A 1 79 ? 6.517 -9.360 -16.074 1.00 81.56 79 GLY A C 1
ATOM 601 O O . GLY A 1 79 ? 5.728 -8.717 -16.756 1.00 81.56 79 GLY A O 1
ATOM 602 N N . THR A 1 80 ? 6.374 -10.676 -15.920 1.00 78.25 80 THR A N 1
ATOM 603 C CA . THR A 1 80 ? 5.245 -11.429 -16.494 1.00 78.25 80 THR A CA 1
ATOM 604 C C . THR A 1 80 ? 3.945 -11.279 -15.705 1.00 78.25 80 THR A C 1
ATOM 606 O O . THR A 1 80 ? 2.885 -11.557 -16.253 1.00 78.25 80 THR A O 1
ATOM 609 N N . LYS A 1 81 ? 4.010 -10.834 -14.446 1.00 75.12 81 LYS A N 1
ATOM 610 C CA . LYS A 1 81 ? 2.868 -10.722 -13.527 1.00 75.12 81 LYS A CA 1
ATOM 611 C C . LYS A 1 81 ? 2.433 -9.277 -13.304 1.00 75.12 81 LYS A C 1
ATOM 613 O O . LYS A 1 81 ? 1.238 -9.020 -13.212 1.00 75.12 81 LYS A O 1
ATOM 618 N N . ALA A 1 82 ? 3.387 -8.348 -13.237 1.00 83.94 82 ALA A N 1
ATOM 619 C CA . ALA A 1 82 ? 3.119 -6.938 -12.966 1.00 83.94 82 ALA A CA 1
ATOM 620 C C . ALA A 1 82 ? 2.203 -6.333 -14.033 1.00 83.94 82 ALA A C 1
ATOM 622 O O . ALA A 1 82 ? 2.319 -6.668 -15.217 1.00 83.94 82 ALA A O 1
ATOM 623 N N . THR A 1 83 ? 1.314 -5.424 -13.641 1.00 84.75 83 THR A N 1
ATOM 624 C CA . THR A 1 83 ? 0.411 -4.743 -14.578 1.00 84.75 83 THR A CA 1
ATOM 625 C C . THR A 1 83 ? 1.188 -3.976 -15.648 1.00 84.75 83 THR A C 1
ATOM 627 O O . THR A 1 83 ? 2.305 -3.505 -15.428 1.00 84.75 83 THR A O 1
ATOM 630 N N . ARG A 1 84 ? 0.599 -3.808 -16.843 1.00 87.50 84 ARG A N 1
ATOM 631 C CA . ARG A 1 84 ? 1.264 -3.070 -17.933 1.00 87.50 84 ARG A CA 1
ATOM 632 C C . ARG A 1 84 ? 1.673 -1.664 -17.500 1.00 87.50 84 ARG A C 1
ATOM 634 O O . ARG A 1 84 ? 2.770 -1.254 -17.857 1.00 87.50 84 ARG A O 1
ATOM 641 N N . LEU A 1 85 ? 0.811 -0.972 -16.752 1.00 87.62 85 LEU A N 1
ATOM 642 C CA . LEU A 1 85 ? 1.086 0.367 -16.243 1.00 87.62 85 LEU A CA 1
ATOM 643 C C . LEU A 1 85 ? 2.355 0.369 -15.388 1.00 87.62 85 LEU A C 1
ATOM 645 O O . LEU A 1 85 ? 3.263 1.133 -15.681 1.00 87.62 85 LEU A O 1
ATOM 649 N N . TRP A 1 86 ? 2.468 -0.558 -14.432 1.00 90.69 86 TRP A N 1
ATOM 650 C CA . TRP A 1 86 ? 3.646 -0.653 -13.572 1.00 90.69 86 TRP A CA 1
ATOM 651 C C . TRP A 1 86 ? 4.936 -0.928 -14.354 1.00 90.69 86 TRP A C 1
ATOM 653 O O . TRP A 1 86 ? 5.969 -0.325 -14.077 1.00 90.69 86 TRP A O 1
ATOM 663 N N . ARG A 1 87 ? 4.881 -1.803 -15.369 1.00 90.62 87 ARG A N 1
ATOM 664 C CA . ARG A 1 87 ? 6.063 -2.204 -16.157 1.00 90.62 87 ARG A CA 1
ATOM 665 C C . ARG A 1 87 ? 6.647 -1.096 -17.025 1.00 90.62 87 ARG A C 1
ATOM 667 O O . ARG A 1 87 ? 7.834 -1.145 -17.331 1.00 90.62 87 ARG A O 1
ATOM 674 N N . VAL A 1 88 ? 5.816 -0.167 -17.495 1.00 91.06 88 VAL A N 1
ATOM 675 C CA . VAL A 1 88 ? 6.242 0.887 -18.434 1.00 91.06 88 VAL A CA 1
ATOM 676 C C . VAL A 1 88 ? 6.562 2.208 -17.737 1.00 91.06 88 VAL A C 1
ATOM 678 O O . VAL A 1 88 ? 6.928 3.170 -18.408 1.00 91.06 88 VAL A O 1
ATOM 681 N N . THR A 1 89 ? 6.438 2.268 -16.410 1.00 91.19 89 THR A N 1
ATOM 682 C CA . THR A 1 89 ? 6.674 3.473 -15.609 1.00 91.19 89 THR A CA 1
ATOM 683 C C . THR A 1 89 ? 7.813 3.271 -14.613 1.00 91.19 89 THR A C 1
ATOM 685 O O . THR A 1 89 ? 8.137 2.150 -14.228 1.00 91.19 89 THR A O 1
ATOM 688 N N . GLY A 1 90 ? 8.438 4.370 -14.187 1.00 91.31 90 GLY A N 1
ATOM 689 C CA . GLY A 1 90 ? 9.517 4.353 -13.197 1.00 91.31 90 GLY A CA 1
ATOM 690 C C . GLY A 1 90 ? 9.030 4.568 -11.764 1.00 91.31 90 GLY A C 1
ATOM 691 O O . GLY A 1 90 ? 7.895 4.977 -11.531 1.00 91.31 90 GLY A O 1
ATOM 692 N N . ILE A 1 91 ? 9.942 4.380 -10.810 1.00 91.25 91 ILE A N 1
ATOM 693 C CA . ILE A 1 91 ? 9.656 4.418 -9.368 1.00 91.25 91 ILE A CA 1
ATOM 694 C C . ILE A 1 91 ? 9.008 5.727 -8.880 1.00 91.25 91 ILE A C 1
ATOM 696 O O . ILE A 1 91 ? 8.137 5.700 -8.015 1.00 91.25 91 ILE A O 1
ATOM 700 N N . ASN A 1 92 ? 9.373 6.871 -9.468 1.00 89.50 92 ASN A N 1
ATOM 701 C CA . ASN A 1 92 ? 8.757 8.160 -9.134 1.00 89.50 92 ASN A CA 1
ATOM 702 C C . ASN A 1 92 ? 7.270 8.178 -9.510 1.00 89.50 92 ASN A C 1
ATOM 704 O O . ASN A 1 92 ? 6.436 8.637 -8.739 1.00 89.50 92 ASN A O 1
ATOM 708 N N . PHE A 1 93 ? 6.934 7.611 -10.669 1.00 94.50 93 PHE A N 1
ATOM 709 C CA . PHE A 1 93 ? 5.552 7.513 -11.120 1.00 94.50 93 PHE A CA 1
ATOM 710 C C . PHE A 1 93 ? 4.777 6.447 -10.340 1.00 94.50 93 PHE A C 1
ATOM 712 O O . PHE A 1 93 ? 3.591 6.614 -10.085 1.00 94.50 93 PHE A O 1
ATOM 719 N N . HIS A 1 94 ? 5.436 5.369 -9.901 1.00 95.44 94 HIS A N 1
ATOM 720 C CA . HIS A 1 94 ? 4.819 4.392 -8.997 1.00 95.44 94 HIS A CA 1
ATOM 721 C C . HIS A 1 94 ? 4.357 5.043 -7.691 1.00 95.44 94 HIS A C 1
ATOM 723 O O . HIS A 1 94 ? 3.263 4.742 -7.221 1.00 95.44 94 HIS A O 1
ATOM 729 N N . LEU A 1 95 ? 5.136 5.980 -7.140 1.00 96.00 95 LEU A N 1
ATOM 730 C CA . LEU A 1 95 ? 4.731 6.738 -5.956 1.00 96.00 95 LEU A CA 1
ATOM 731 C C . LEU A 1 95 ? 3.473 7.581 -6.206 1.00 96.00 95 LEU A C 1
ATOM 733 O O . LEU A 1 95 ? 2.535 7.534 -5.409 1.00 96.00 95 LEU A O 1
ATOM 737 N N . GLU A 1 96 ? 3.435 8.319 -7.315 1.00 95.44 96 GLU A N 1
ATOM 738 C CA . GLU A 1 96 ? 2.257 9.101 -7.712 1.00 95.44 96 GLU A CA 1
ATOM 739 C C . GLU A 1 96 ? 1.032 8.207 -7.922 1.00 95.44 96 GLU A C 1
ATOM 741 O O . GLU A 1 96 ? -0.066 8.536 -7.475 1.00 95.44 96 GLU A O 1
ATOM 746 N N . LEU A 1 97 ? 1.236 7.045 -8.541 1.00 95.62 97 LEU A N 1
ATOM 747 C CA . LEU A 1 97 ? 0.195 6.073 -8.829 1.00 95.62 97 LEU A CA 1
ATOM 748 C C . LEU A 1 97 ? -0.408 5.479 -7.547 1.00 95.62 97 LEU A C 1
ATOM 750 O O . LEU A 1 97 ? -1.628 5.448 -7.405 1.00 95.62 97 LEU A O 1
ATOM 754 N N . VAL A 1 98 ? 0.425 5.064 -6.588 1.00 96.56 98 VAL A N 1
ATOM 755 C CA . VAL A 1 98 ? -0.045 4.545 -5.290 1.00 96.56 98 VAL A CA 1
ATOM 756 C C . VAL A 1 98 ? -0.788 5.625 -4.505 1.00 96.56 98 VAL A C 1
ATOM 758 O O . VAL A 1 98 ? -1.857 5.359 -3.955 1.00 96.56 98 VAL A O 1
ATOM 761 N N . ASN A 1 99 ? -0.271 6.857 -4.492 1.00 96.69 99 ASN A N 1
ATOM 762 C CA . ASN A 1 99 ? -0.963 7.992 -3.887 1.00 96.69 99 ASN A CA 1
ATOM 763 C C . ASN A 1 99 ? -2.338 8.223 -4.542 1.00 96.69 99 ASN A C 1
ATOM 765 O O . ASN A 1 99 ? -3.335 8.366 -3.835 1.00 96.69 99 ASN A O 1
ATOM 769 N N . ALA A 1 100 ? -2.418 8.183 -5.874 1.00 96.56 100 ALA A N 1
ATOM 770 C CA . ALA A 1 100 ? -3.680 8.307 -6.596 1.00 96.56 100 ALA A CA 1
ATOM 771 C C . ALA A 1 100 ? -4.658 7.180 -6.231 1.00 96.56 100 ALA A C 1
ATOM 773 O O . ALA A 1 100 ? -5.814 7.462 -5.923 1.00 96.56 100 ALA A O 1
ATOM 774 N N . PHE A 1 101 ? -4.212 5.920 -6.191 1.00 96.62 101 PHE A N 1
ATOM 775 C CA . PHE A 1 101 ? -5.071 4.797 -5.806 1.00 96.62 101 PHE A CA 1
ATOM 776 C C . PHE A 1 101 ? -5.701 4.991 -4.425 1.00 96.62 101 PHE A C 1
ATOM 778 O O . PHE A 1 101 ? -6.902 4.782 -4.270 1.00 96.62 101 PHE A O 1
ATOM 785 N N . ILE A 1 102 ? -4.919 5.447 -3.444 1.00 97.38 102 ILE A N 1
ATOM 786 C CA . ILE A 1 102 ? -5.412 5.714 -2.088 1.00 97.38 102 ILE A CA 1
ATOM 787 C C . ILE A 1 102 ? -6.404 6.885 -2.079 1.00 97.38 102 ILE A C 1
ATOM 789 O O . ILE A 1 102 ? -7.449 6.801 -1.434 1.00 97.38 102 ILE A O 1
ATOM 793 N N . GLN A 1 103 ? -6.122 7.961 -2.820 1.00 96.56 103 GLN A N 1
ATOM 794 C CA . GLN A 1 103 ? -7.039 9.100 -2.924 1.00 96.56 103 GLN A CA 1
ATOM 795 C C . GLN A 1 103 ? -8.383 8.701 -3.544 1.00 96.56 103 GLN A C 1
ATOM 797 O O . GLN A 1 103 ? -9.432 9.042 -2.997 1.00 96.56 103 GLN A O 1
ATOM 802 N N . TYR A 1 104 ? -8.366 7.933 -4.639 1.00 97.31 104 TYR A N 1
ATOM 803 C CA . TYR A 1 104 ? -9.581 7.442 -5.299 1.00 97.31 104 TYR A CA 1
ATOM 804 C C . TYR A 1 104 ? -10.308 6.350 -4.502 1.00 97.31 104 TYR A C 1
ATOM 806 O O . TYR A 1 104 ? -11.516 6.172 -4.675 1.00 97.31 104 TYR A O 1
ATOM 814 N N . ALA A 1 105 ? -9.611 5.636 -3.613 1.00 96.12 105 ALA A N 1
ATOM 815 C CA . ALA A 1 105 ? -10.249 4.724 -2.668 1.00 96.12 105 ALA A CA 1
ATOM 816 C C . ALA A 1 105 ? -11.080 5.478 -1.614 1.00 96.12 105 ALA A C 1
ATOM 818 O O . ALA A 1 105 ? -12.109 4.977 -1.166 1.00 96.12 105 ALA A O 1
ATOM 819 N N . GLY A 1 106 ? -10.693 6.716 -1.293 1.00 95.19 106 GLY A N 1
ATOM 820 C CA . GLY A 1 106 ? -11.457 7.617 -0.437 1.00 95.19 106 GLY A CA 1
ATOM 821 C C . GLY A 1 106 ? -11.356 7.295 1.056 1.00 95.19 106 GLY A C 1
ATOM 822 O O . GLY A 1 106 ? -10.855 6.258 1.476 1.00 95.19 106 GLY A O 1
ATOM 823 N N . ASN A 1 107 ? -11.824 8.237 1.880 1.00 97.12 107 ASN A N 1
ATOM 824 C CA . ASN A 1 107 ? -11.858 8.133 3.347 1.00 97.12 107 ASN A CA 1
ATOM 825 C C . ASN A 1 107 ? -10.504 7.847 4.040 1.00 97.12 107 ASN A C 1
ATOM 827 O O . ASN A 1 107 ? -10.450 7.350 5.169 1.00 97.12 107 ASN A O 1
ATOM 831 N N . TYR A 1 108 ? -9.408 8.212 3.382 1.00 97.94 108 TYR A N 1
ATOM 832 C CA . TYR A 1 108 ? -8.075 8.286 3.966 1.00 97.94 108 TYR A CA 1
ATOM 833 C C . TYR A 1 108 ? -7.667 9.748 4.187 1.00 97.94 108 TYR A C 1
ATOM 835 O O . TYR A 1 108 ? -8.111 10.650 3.470 1.00 97.94 108 TYR A O 1
ATOM 843 N N . GLU A 1 109 ? -6.841 9.995 5.197 1.00 97.31 109 GLU A N 1
ATOM 844 C CA . GLU A 1 109 ? -6.054 11.222 5.326 1.00 97.31 109 GLU A CA 1
ATOM 845 C C . GLU A 1 109 ? -5.016 11.320 4.193 1.00 97.31 109 GLU A C 1
ATOM 847 O O . GLU A 1 109 ? -4.819 10.369 3.432 1.00 97.31 109 GLU A O 1
ATOM 852 N N . GLN A 1 110 ? -4.351 12.474 4.069 1.00 96.25 110 GLN A N 1
ATOM 853 C CA . GLN A 1 110 ? -3.292 12.666 3.075 1.00 96.25 110 GLN A CA 1
ATOM 854 C C . GLN A 1 110 ? -2.180 11.618 3.285 1.00 96.25 110 GLN A C 1
ATOM 856 O O . GLN A 1 110 ? -1.579 11.606 4.363 1.00 96.25 110 GLN A O 1
ATOM 861 N N . PRO A 1 111 ? -1.874 10.763 2.288 1.00 96.88 111 PRO A N 1
ATOM 862 C CA . PRO A 1 111 ? -0.859 9.731 2.454 1.00 96.88 111 PRO A CA 1
ATOM 863 C C . PRO A 1 111 ? 0.533 10.321 2.682 1.00 96.88 111 PRO A C 1
ATOM 865 O O . PRO A 1 111 ? 0.917 11.310 2.051 1.00 96.88 111 PRO A O 1
ATOM 868 N N . MET A 1 112 ? 1.305 9.674 3.551 1.00 97.62 112 MET A N 1
ATOM 869 C CA . MET A 1 112 ? 2.714 9.973 3.787 1.00 97.62 112 MET A CA 1
ATOM 870 C C . MET A 1 112 ? 3.594 8.944 3.089 1.00 97.62 112 MET A C 1
ATOM 872 O O . MET A 1 112 ? 3.324 7.748 3.148 1.00 97.62 112 MET A O 1
ATOM 876 N N . ALA A 1 113 ? 4.671 9.404 2.457 1.00 96.81 113 ALA A N 1
ATOM 877 C CA . ALA A 1 113 ? 5.619 8.548 1.761 1.00 96.81 113 ALA A CA 1
ATOM 878 C C . ALA A 1 113 ? 6.993 8.578 2.432 1.00 96.81 113 ALA A C 1
ATOM 880 O O . ALA A 1 113 ? 7.487 9.632 2.832 1.00 96.81 113 ALA A O 1
ATOM 881 N N . TYR A 1 114 ? 7.630 7.415 2.494 1.00 96.31 114 TYR A N 1
ATOM 882 C CA . TYR A 1 114 ? 8.941 7.212 3.085 1.00 96.31 114 TYR A CA 1
ATOM 883 C C . TYR A 1 114 ? 9.828 6.480 2.089 1.00 96.31 114 TYR A C 1
ATOM 885 O O . TYR A 1 114 ? 9.468 5.422 1.572 1.00 96.31 114 TYR A O 1
ATOM 893 N N . ASN A 1 115 ? 11.014 7.026 1.844 1.00 94.06 115 ASN A N 1
ATOM 894 C CA . ASN A 1 115 ? 12.066 6.317 1.136 1.00 94.06 115 ASN A CA 1
ATOM 895 C C . ASN A 1 115 ? 12.929 5.583 2.168 1.00 94.06 115 ASN A C 1
ATOM 897 O O . ASN A 1 115 ? 13.719 6.209 2.872 1.00 94.06 115 ASN A O 1
ATOM 901 N N . ILE A 1 116 ? 12.766 4.265 2.253 1.00 92.69 116 ILE A N 1
ATOM 902 C CA . ILE A 1 116 ? 13.500 3.393 3.180 1.00 92.69 116 ILE A CA 1
ATOM 903 C C . ILE A 1 116 ? 14.554 2.549 2.454 1.00 92.69 116 ILE A C 1
ATOM 905 O O . ILE A 1 116 ? 14.958 1.491 2.935 1.00 92.69 116 ILE A O 1
ATOM 909 N N . THR A 1 117 ? 15.002 3.013 1.284 1.00 89.94 117 THR A N 1
ATOM 910 C CA . THR A 1 117 ? 16.068 2.368 0.511 1.00 89.94 117 THR A CA 1
ATOM 911 C C . THR A 1 117 ? 17.300 2.146 1.399 1.00 89.94 117 THR A C 1
ATOM 913 O O . THR A 1 117 ? 17.846 3.123 1.926 1.00 89.94 117 THR A O 1
ATOM 916 N N . PRO A 1 118 ? 17.777 0.895 1.567 1.00 83.56 118 PRO A N 1
ATOM 917 C CA . PRO A 1 118 ? 18.899 0.600 2.447 1.00 83.56 118 PRO A CA 1
ATOM 918 C C . PRO A 1 118 ? 20.145 1.423 2.110 1.00 83.56 118 PRO A C 1
ATOM 920 O O . PRO A 1 118 ? 20.613 1.469 0.968 1.00 83.56 118 PRO A O 1
ATOM 923 N N . SER A 1 119 ? 20.715 2.057 3.134 1.00 73.12 119 SER A N 1
ATOM 924 C CA . SER A 1 119 ? 21.990 2.762 3.025 1.00 73.12 119 SER A CA 1
ATOM 925 C C . SER A 1 119 ? 23.128 1.818 3.390 1.00 73.12 119 SER A C 1
ATOM 927 O O . SER A 1 119 ? 23.467 1.666 4.558 1.00 73.12 119 SER A O 1
ATOM 929 N N . ILE A 1 120 ? 23.710 1.154 2.389 1.00 68.00 120 ILE A N 1
ATOM 930 C CA . ILE A 1 120 ? 24.896 0.311 2.594 1.00 68.00 120 ILE A CA 1
ATOM 931 C C . ILE A 1 120 ? 26.144 1.219 2.626 1.00 68.00 120 ILE A C 1
ATOM 933 O O . ILE A 1 120 ? 26.239 2.109 1.772 1.00 68.00 120 ILE A O 1
ATOM 937 N N . PRO A 1 121 ? 27.100 1.015 3.558 1.00 64.88 121 PRO A N 1
ATOM 938 C CA . PRO A 1 121 ? 28.32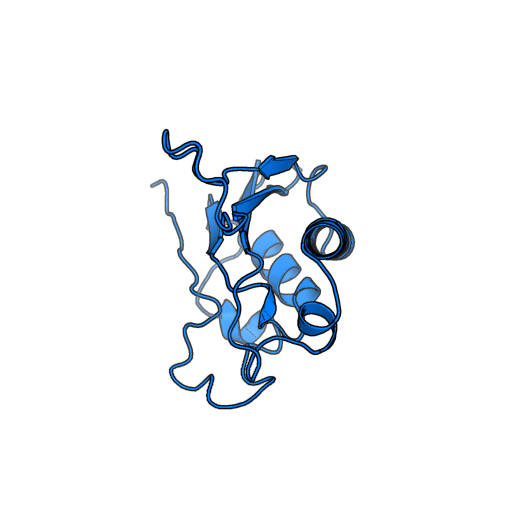9 1.815 3.658 1.00 64.88 121 PRO A CA 1
ATOM 939 C C . PRO A 1 121 ? 29.264 1.740 2.440 1.00 64.88 121 PRO A C 1
ATOM 941 O O . PRO A 1 121 ? 30.186 2.549 2.333 1.00 64.88 121 PRO A O 1
ATOM 944 N N . ASP A 1 122 ? 29.059 0.780 1.533 1.00 64.25 122 ASP A N 1
ATOM 945 C CA . ASP A 1 122 ? 29.883 0.635 0.335 1.00 64.25 122 ASP A CA 1
ATOM 946 C C . ASP A 1 122 ? 29.594 1.757 -0.682 1.00 64.25 122 ASP A C 1
ATOM 948 O O . ASP A 1 122 ? 28.470 1.951 -1.157 1.00 64.25 122 ASP A O 1
ATOM 952 N N . LYS A 1 123 ? 30.652 2.509 -1.008 1.00 56.06 123 LYS A N 1
ATOM 953 C CA . LYS A 1 123 ? 30.660 3.671 -1.907 1.00 56.06 123 LYS A CA 1
ATOM 954 C C . LYS A 1 123 ? 30.586 3.290 -3.385 1.00 56.06 123 LYS A C 1
ATOM 956 O O . LYS A 1 123 ? 30.506 4.185 -4.222 1.00 56.06 123 LYS A O 1
ATOM 961 N N . SER A 1 124 ? 30.603 1.999 -3.718 1.00 62.75 124 SER A N 1
ATOM 962 C CA . SER A 1 124 ? 30.628 1.523 -5.105 1.00 62.75 124 SER A CA 1
ATOM 963 C C . SER A 1 124 ? 29.394 1.907 -5.939 1.00 62.75 124 SER A C 1
ATOM 965 O O . SER A 1 124 ? 29.431 1.735 -7.155 1.00 62.75 124 SER A O 1
ATOM 967 N N . GLN A 1 125 ? 28.322 2.447 -5.326 1.00 54.66 125 GLN A N 1
ATOM 968 C CA . GLN A 1 125 ? 27.097 2.958 -5.979 1.00 54.66 125 GLN A CA 1
ATOM 969 C C . GLN A 1 125 ? 26.437 1.993 -6.985 1.00 54.66 125 GLN A C 1
ATOM 971 O O . GLN A 1 125 ? 25.521 2.382 -7.713 1.00 54.66 125 GLN A O 1
ATOM 976 N N . LYS A 1 126 ? 26.845 0.721 -7.029 1.00 58.97 126 LYS A N 1
ATOM 977 C CA . LYS A 1 126 ? 26.324 -0.261 -7.978 1.00 58.97 126 LYS A CA 1
ATOM 978 C C . LYS A 1 126 ? 24.919 -0.684 -7.553 1.00 58.97 126 LYS A C 1
ATOM 980 O O . LYS A 1 126 ? 24.746 -1.647 -6.823 1.00 58.97 126 LYS A O 1
ATOM 985 N N . TYR A 1 127 ? 23.940 0.079 -8.034 1.00 57.69 127 TYR A N 1
ATOM 986 C CA . TYR A 1 127 ? 22.509 -0.215 -8.084 1.00 57.69 127 TYR A CA 1
ATOM 987 C C . TYR A 1 127 ? 21.855 -0.571 -6.735 1.00 57.69 127 TYR A C 1
ATOM 989 O O . TYR A 1 127 ? 21.841 -1.721 -6.299 1.00 57.69 127 TYR A O 1
ATOM 997 N N . ARG A 1 128 ? 21.240 0.430 -6.091 1.00 69.62 128 ARG A N 1
ATOM 998 C CA . ARG A 1 128 ? 20.341 0.208 -4.950 1.00 69.62 128 ARG A CA 1
ATOM 999 C C . ARG A 1 128 ? 18.933 -0.036 -5.471 1.00 69.62 128 ARG A C 1
ATOM 1001 O O . ARG A 1 128 ? 18.421 0.775 -6.235 1.00 69.62 128 ARG A O 1
ATOM 1008 N N . ASP A 1 129 ? 18.325 -1.136 -5.044 1.00 82.69 129 ASP A N 1
ATOM 1009 C CA . ASP A 1 129 ? 16.893 -1.345 -5.243 1.00 82.69 129 ASP A CA 1
ATOM 1010 C C . ASP A 1 129 ? 16.135 -0.354 -4.358 1.00 82.69 129 ASP A C 1
ATOM 1012 O O . ASP A 1 129 ? 16.307 -0.410 -3.134 1.00 82.69 129 ASP A O 1
ATOM 1016 N N . PRO A 1 130 ? 15.382 0.596 -4.933 1.00 90.19 130 PRO A N 1
A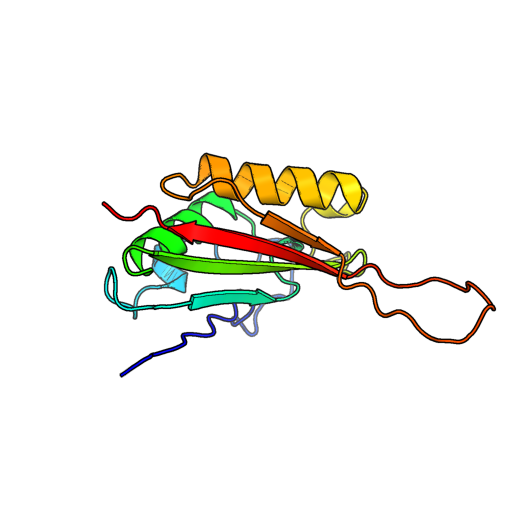TOM 1017 C CA . PRO A 1 130 ? 14.631 1.539 -4.137 1.00 90.19 130 PRO A CA 1
ATOM 1018 C C . PRO A 1 130 ? 13.545 0.800 -3.363 1.00 90.19 130 PRO A C 1
ATOM 1020 O O . PRO A 1 130 ? 12.855 -0.042 -3.924 1.00 90.19 130 PRO A O 1
ATOM 1023 N N . LEU A 1 131 ? 13.349 1.147 -2.096 1.00 92.81 131 LEU A N 1
ATOM 1024 C CA . LEU A 1 131 ? 12.214 0.661 -1.318 1.00 92.81 131 LEU A CA 1
ATOM 1025 C C . LEU A 1 131 ? 11.446 1.859 -0.782 1.00 92.81 131 LEU A C 1
ATOM 1027 O O . LEU A 1 131 ? 11.960 2.621 0.041 1.00 92.81 131 LEU A O 1
ATOM 1031 N N . LEU A 1 132 ? 10.221 2.027 -1.270 1.00 95.62 132 LEU A N 1
ATOM 1032 C CA . LEU A 1 132 ? 9.311 3.058 -0.799 1.00 95.62 132 LEU A CA 1
ATOM 1033 C C . LEU A 1 132 ? 8.183 2.435 0.003 1.00 95.62 132 LEU A C 1
ATOM 1035 O O . LEU A 1 132 ? 7.752 1.312 -0.256 1.00 95.62 132 LEU A O 1
ATOM 1039 N N . VAL A 1 133 ? 7.712 3.201 0.977 1.00 96.62 133 VAL A N 1
ATOM 1040 C CA . VAL A 1 133 ? 6.544 2.890 1.792 1.00 96.62 133 VAL A CA 1
ATOM 1041 C C . VAL A 1 133 ? 5.604 4.080 1.743 1.00 96.62 133 VAL A C 1
ATOM 1043 O O . VAL A 1 133 ? 6.029 5.209 1.971 1.00 96.62 133 VAL A O 1
ATOM 1046 N N . VAL A 1 134 ? 4.330 3.828 1.471 1.00 97.75 134 VAL A N 1
ATOM 1047 C CA . VAL A 1 134 ? 3.251 4.805 1.594 1.00 97.75 134 VAL A CA 1
ATOM 1048 C C . VAL A 1 134 ? 2.341 4.366 2.731 1.00 97.75 134 VAL A C 1
ATOM 1050 O O . VAL A 1 134 ? 1.826 3.250 2.727 1.00 97.75 134 VAL A O 1
ATOM 1053 N N . GLU A 1 135 ? 2.155 5.240 3.711 1.00 97.62 135 GLU A N 1
ATOM 1054 C CA . GLU A 1 135 ? 1.219 5.068 4.817 1.00 97.62 135 GLU A CA 1
ATOM 1055 C C . GLU A 1 135 ? 0.005 5.973 4.594 1.00 97.62 135 GLU A C 1
ATOM 1057 O O . GLU A 1 135 ? 0.153 7.162 4.306 1.00 97.62 135 GLU A O 1
ATOM 1062 N N . ALA A 1 136 ? -1.198 5.428 4.765 1.00 97.94 136 ALA A N 1
ATOM 1063 C CA . ALA A 1 136 ? -2.429 6.205 4.783 1.00 97.94 136 ALA A CA 1
ATOM 1064 C C . ALA A 1 136 ? -3.318 5.802 5.962 1.00 97.94 136 ALA A C 1
ATOM 1066 O O . ALA A 1 136 ? -3.527 4.619 6.238 1.00 97.94 136 ALA A O 1
ATOM 1067 N N . VAL A 1 137 ? -3.849 6.806 6.657 1.00 98.12 137 VAL A N 1
ATOM 1068 C CA . VAL A 1 137 ? -4.674 6.644 7.860 1.00 98.12 137 VAL A CA 1
ATOM 1069 C C . VAL A 1 137 ? -6.145 6.784 7.479 1.00 98.12 137 VAL A C 1
ATOM 1071 O O . VAL A 1 137 ? -6.506 7.734 6.789 1.00 98.12 137 VAL A O 1
ATOM 1074 N N . LYS A 1 138 ? -7.011 5.858 7.904 1.00 97.94 138 LYS A N 1
ATOM 1075 C CA . LYS A 1 138 ? -8.467 6.014 7.774 1.00 97.94 138 LYS A CA 1
ATOM 1076 C C . LYS A 1 138 ? -8.902 7.213 8.610 1.00 97.94 138 LYS A C 1
ATOM 1078 O O . LYS A 1 138 ? -8.571 7.280 9.796 1.00 97.94 138 LYS A O 1
ATOM 1083 N N . LYS A 1 139 ? -9.675 8.126 8.017 1.00 97.31 139 LYS A N 1
ATOM 1084 C CA . LYS A 1 139 ? -10.187 9.303 8.731 1.00 97.31 139 LYS A CA 1
ATOM 1085 C C . LYS A 1 139 ? -10.945 8.869 9.985 1.00 97.31 139 LYS A C 1
ATOM 1087 O O . LYS A 1 139 ? -11.706 7.901 9.964 1.00 97.31 139 LYS A O 1
ATOM 1092 N N . LYS A 1 140 ? -10.714 9.582 11.084 1.00 89.75 140 LYS A N 1
ATOM 1093 C CA . LYS A 1 140 ? -11.517 9.441 12.298 1.00 89.75 140 LYS A CA 1
ATOM 1094 C C . LYS A 1 140 ? -12.833 10.172 12.042 1.00 89.75 140 LYS A C 1
ATOM 1096 O O . LYS A 1 140 ? -12.796 11.374 11.797 1.00 89.75 140 LYS A O 1
ATOM 1101 N N . SER A 1 141 ? -13.933 9.430 11.985 1.00 72.75 141 SER A N 1
ATOM 1102 C CA . SER A 1 141 ? -15.289 9.979 11.887 1.00 72.75 141 SER A CA 1
ATOM 1103 C C . SER A 1 141 ? -15.590 10.927 13.042 1.00 72.75 141 SER A C 1
ATOM 1105 O O . SER A 1 141 ? -15.138 10.617 14.170 1.00 72.75 141 SER A O 1
#

InterPro domains:
  IPR013216 Methyltransferase type 11 [PF08241] (26-71)
  IPR029063 S-adenosyl-L-methionine-dependent methyltransferase superfamily [G3DSA:3.40.50.150] (22-114)
  IPR029063 S-adenosyl-L-methionine-dependent methyltransferase superfamily [SSF53335] (24-91)

Organism: NCBI:txid44447

pLDDT: mean 80.92, std 18.24, range [37.72, 98.12]